Protein AF-A0A0F8UT40-F1 (afdb_monomer)

Nearest PDB structures (foldseek):
  8cq7-assembly1_U  TM=9.065E-01  e=8.405E-07  Candida albicans
  9g8o-assembly1_SS  TM=9.051E-01  e=6.692E-06  Homo sapiens
  7mqa-assembly1_L3  TM=8.938E-01  e=8.825E-06  Homo sapiens
  5lzx-assembly1_SS  TM=8.871E-01  e=9.456E-06  Oryctolagus cuniculus
  8a3w-assembly1_SR  TM=9.025E-01  e=4.972E-05  Leishmania major strain Friedlin

Secondary structure (DSSP, 8-state):
-----S-TTS--SEEEETTEEEETTS-HHHHGGGSTT--HHHHHHHHHHTT--TT-

Solvent-accessible surface area (backbone atoms only — not comparable to full-atom values): 3614 Å² total; per-residue (Å²): 137,84,80,86,80,84,54,91,82,76,67,57,63,67,43,80,54,96,96,30,78,30,52,51,86,45,47,61,48,63,27,48,40,65,38,90,94,35,46,63,70,54,30,49,52,49,34,61,73,67,74,47,73,80,89,100

pLDDT: mean 82.71, std 14.88, range [38.69, 93.62]

Organism: NCBI:txid138278

InterPro domains:
  IPR001892 Small ribosomal subunit protein uS13 [PF00416] (16-56)
  IPR010979 Small ribosomal subunit protein uS13-like, H2TH [SSF46946] (15-55)

Sequence (56 aa):
MSLVSGEKTNFQYILRLLNTNVDGKQKIMYALTQIKGVGRRYSNLVCKKADVDLNK

Radius of gyration: 12.08 Å; Cα contacts (8 Å, |Δi|>4): 53; chains: 1; bounding box: 32×17×28 Å

Foldseek 3Di:
DDDPPDPPPPQDQWDADPNFIFGSVDFQLVRVVSDPPDDSVNSVVVCVVVVHDRVD

Mean predicted aligned error: 6.97 Å

Structure (mmCIF, N/CA/C/O backbone):
data_AF-A0A0F8UT40-F1
#
_entry.id   AF-A0A0F8UT40-F1
#
loop_
_atom_site.group_PDB
_atom_site.id
_atom_site.type_symbol
_atom_site.label_atom_id
_atom_site.label_alt_id
_atom_site.label_comp_id
_atom_site.label_asym_id
_atom_site.label_entity_id
_atom_site.label_seq_id
_atom_site.pdbx_PDB_ins_code
_atom_site.Cartn_x
_atom_site.Cartn_y
_atom_site.Cartn_z
_atom_site.occupancy
_atom_site.B_iso_or_equiv
_atom_site.auth_seq_id
_atom_site.auth_comp_id
_atom_site.auth_asym_id
_atom_site.auth_atom_id
_atom_site.pdbx_PDB_model_num
ATOM 1 N N . MET A 1 1 ? -21.232 -2.129 6.940 1.00 38.69 1 MET A N 1
ATOM 2 C CA . MET A 1 1 ? -20.560 -2.368 8.236 1.00 3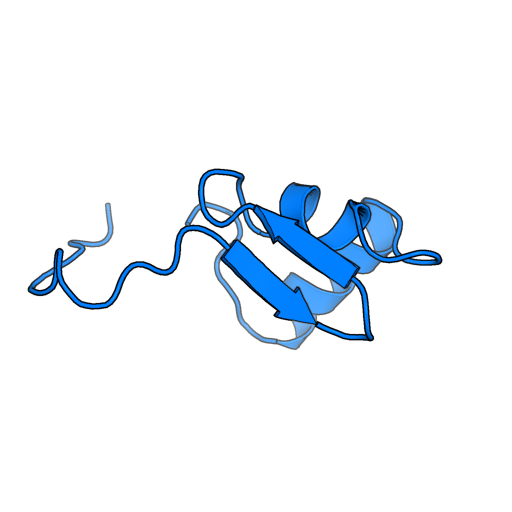8.69 1 MET A CA 1
ATOM 3 C C . MET A 1 1 ? -20.235 -3.849 8.326 1.00 38.69 1 MET A C 1
ATOM 5 O O . MET A 1 1 ? -21.127 -4.629 8.625 1.00 38.69 1 MET A O 1
ATOM 9 N N . SER A 1 2 ? -19.009 -4.256 7.993 1.00 42.84 2 SER A N 1
ATOM 10 C CA . SER A 1 2 ? -18.564 -5.635 8.217 1.00 42.84 2 SER A CA 1
ATOM 11 C C . SER A 1 2 ? -17.996 -5.750 9.628 1.00 42.84 2 SER A C 1
ATOM 13 O O . SER A 1 2 ? -17.041 -5.052 9.976 1.00 42.84 2 SER A O 1
ATOM 15 N N . LEU A 1 3 ? -18.601 -6.625 10.422 1.00 50.59 3 LEU A N 1
ATOM 16 C CA . LEU A 1 3 ? -18.118 -7.054 11.727 1.00 50.59 3 LEU A CA 1
ATOM 17 C C . LEU A 1 3 ? -16.712 -7.654 11.576 1.00 50.59 3 LEU A C 1
ATOM 19 O O . LEU A 1 3 ? -16.541 -8.694 10.945 1.00 50.59 3 LEU A O 1
ATOM 23 N N . VAL A 1 4 ? -15.704 -7.018 12.176 1.00 55.88 4 VAL A N 1
ATOM 24 C CA . VAL A 1 4 ? -14.471 -7.718 12.561 1.00 55.88 4 VAL A CA 1
ATOM 25 C C . VAL A 1 4 ? -14.845 -8.578 13.766 1.00 55.88 4 VAL A C 1
ATOM 27 O O . VAL A 1 4 ? -14.749 -8.149 14.913 1.00 55.88 4 VAL A O 1
ATOM 30 N N . SER A 1 5 ? -15.380 -9.768 13.500 1.00 53.22 5 SER A N 1
ATOM 31 C CA . SER A 1 5 ? -15.584 -10.785 14.523 1.00 53.22 5 SER A CA 1
ATOM 32 C C . SER A 1 5 ? -14.248 -11.482 14.792 1.00 53.22 5 SER A C 1
ATOM 34 O O . SER A 1 5 ? -13.753 -12.201 13.929 1.00 53.22 5 SER A O 1
ATOM 36 N N . GLY A 1 6 ? -13.679 -11.287 15.983 1.00 48.59 6 GLY A N 1
ATOM 37 C CA . GLY A 1 6 ? -12.954 -12.369 16.659 1.00 48.59 6 GLY A CA 1
ATOM 38 C C . GLY A 1 6 ? -11.546 -12.105 17.192 1.00 48.59 6 GLY A C 1
ATOM 39 O O . GLY A 1 6 ? -11.239 -12.611 18.261 1.00 48.59 6 GLY A O 1
ATOM 40 N N . GLU A 1 7 ? -10.664 -11.356 16.526 1.00 54.09 7 GLU A N 1
ATOM 41 C CA . GLU A 1 7 ? -9.227 -11.600 16.764 1.00 54.09 7 GLU A CA 1
ATOM 42 C C . GLU A 1 7 ? -8.385 -10.320 16.834 1.00 54.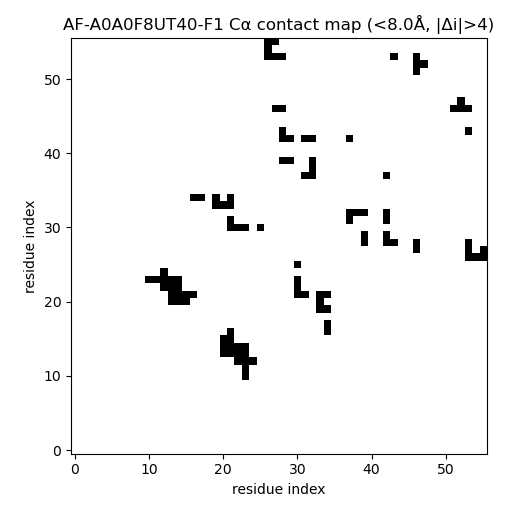09 7 GLU A C 1
ATOM 44 O O . GLU A 1 7 ? -7.688 -9.952 15.892 1.00 54.09 7 GLU A O 1
ATOM 49 N N . LYS A 1 8 ? -8.342 -9.667 18.005 1.00 54.53 8 LYS A N 1
ATOM 50 C CA . LYS A 1 8 ? -7.260 -8.701 18.312 1.00 54.53 8 LYS A CA 1
ATOM 51 C C . LYS A 1 8 ? -5.859 -9.343 18.225 1.00 54.53 8 LYS A C 1
ATOM 53 O O . LYS A 1 8 ? -4.863 -8.631 18.224 1.00 54.53 8 LYS A O 1
ATOM 58 N N . THR A 1 9 ? -5.791 -10.671 18.145 1.00 61.25 9 THR A N 1
ATOM 59 C CA . THR A 1 9 ? -4.589 -11.496 18.001 1.00 61.25 9 THR A CA 1
ATOM 60 C C . THR A 1 9 ? -4.052 -11.578 16.568 1.00 61.25 9 THR A C 1
ATOM 62 O O . THR A 1 9 ? -2.851 -11.760 16.412 1.00 61.25 9 THR A O 1
ATOM 65 N N . ASN A 1 10 ? -4.884 -11.407 15.531 1.00 73.62 10 ASN A N 1
ATOM 66 C CA . ASN A 1 10 ? -4.475 -11.597 14.126 1.00 73.62 10 ASN A CA 1
ATOM 67 C C . ASN A 1 10 ? -4.281 -10.294 13.337 1.00 73.62 10 ASN A C 1
ATOM 69 O O . ASN A 1 10 ? -4.114 -10.309 12.117 1.00 73.62 10 ASN A O 1
ATOM 73 N N . PHE A 1 11 ? -4.253 -9.150 14.022 1.00 80.31 11 PHE A N 1
ATOM 74 C CA . PHE A 1 11 ? -3.874 -7.888 13.400 1.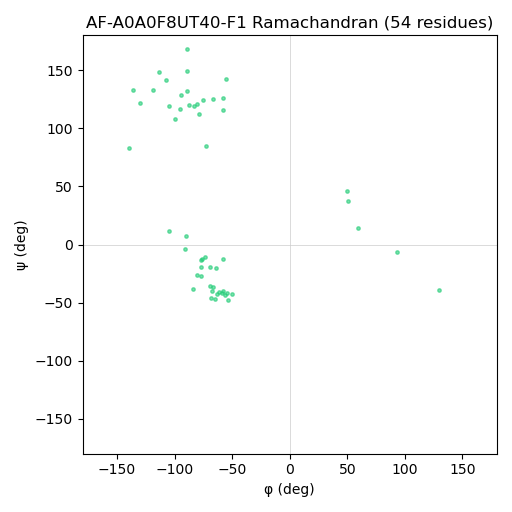00 80.31 11 PHE A CA 1
ATOM 75 C C . PHE A 1 11 ? -2.350 -7.734 13.368 1.00 80.31 11 PHE A C 1
ATOM 77 O O . PHE A 1 11 ? -1.695 -7.681 14.409 1.00 80.31 11 PHE A O 1
ATOM 84 N N . GLN A 1 12 ? -1.782 -7.620 12.168 1.00 84.56 12 GLN A N 1
ATOM 85 C CA . GLN A 1 12 ? -0.356 -7.361 11.986 1.00 84.56 12 GLN A CA 1
ATOM 86 C C . GLN A 1 12 ? -0.111 -5.863 11.809 1.00 84.56 12 GLN A C 1
ATOM 88 O O . GLN A 1 12 ? -0.548 -5.259 10.833 1.00 84.56 12 GLN A O 1
ATOM 93 N N . TYR A 1 13 ? 0.624 -5.266 12.750 1.00 87.94 13 TYR A N 1
ATOM 94 C CA . TYR A 1 13 ? 1.001 -3.850 12.688 1.00 87.94 13 TYR A CA 1
ATOM 95 C C . TYR A 1 13 ? 2.002 -3.555 11.571 1.00 87.94 13 TYR A C 1
ATOM 97 O O . TYR A 1 13 ? 1.951 -2.491 10.964 1.00 87.94 13 TYR A O 1
ATOM 105 N N . ILE A 1 14 ? 2.920 -4.485 11.316 1.00 89.69 14 ILE A N 1
ATOM 106 C CA . ILE A 1 14 ? 3.939 -4.362 10.278 1.00 89.69 14 ILE A CA 1
ATOM 107 C C . ILE A 1 14 ? 3.903 -5.641 9.458 1.00 89.69 14 ILE A C 1
ATOM 109 O O . ILE A 1 14 ? 4.113 -6.728 9.995 1.00 89.69 14 ILE A O 1
ATOM 113 N N . LEU A 1 15 ? 3.672 -5.497 8.158 1.00 89.75 15 LEU A N 1
ATOM 114 C CA . LEU A 1 15 ? 3.789 -6.579 7.189 1.00 89.75 15 LEU A CA 1
ATOM 115 C C . LEU A 1 15 ? 5.035 -6.361 6.338 1.00 89.75 15 LEU A C 1
ATOM 117 O O . LEU A 1 15 ? 5.350 -5.233 5.963 1.00 89.75 15 LEU A O 1
ATOM 121 N N . ARG A 1 16 ? 5.752 -7.438 6.009 1.00 91.25 16 ARG A N 1
ATOM 122 C CA . ARG A 1 16 ? 6.872 -7.375 5.067 1.00 91.25 16 ARG A CA 1
ATOM 123 C C . ARG A 1 16 ? 6.458 -7.967 3.732 1.00 91.25 16 ARG A C 1
ATOM 125 O O . ARG A 1 16 ? 6.141 -9.147 3.643 1.00 91.25 16 ARG A O 1
ATOM 132 N N . LEU A 1 17 ? 6.511 -7.140 2.695 1.00 87.81 17 LEU A N 1
ATOM 133 C CA . LEU A 1 17 ? 6.175 -7.500 1.321 1.00 87.81 17 LEU A CA 1
ATOM 134 C C . LEU A 1 17 ? 7.234 -6.920 0.389 1.00 87.81 17 LEU A C 1
ATOM 136 O O . LEU A 1 17 ? 7.599 -5.752 0.513 1.00 87.81 17 LEU A O 1
ATOM 140 N N . LEU A 1 18 ? 7.742 -7.737 -0.538 1.00 90.50 18 LEU A N 1
ATOM 141 C CA . LEU A 1 18 ? 8.720 -7.317 -1.554 1.00 90.50 18 LEU A CA 1
ATOM 142 C C . LEU A 1 18 ? 9.922 -6.545 -0.965 1.00 90.50 18 LEU A C 1
ATOM 144 O O . LEU A 1 18 ? 10.299 -5.489 -1.464 1.00 90.50 18 LEU A O 1
ATOM 148 N N . ASN A 1 19 ? 10.501 -7.052 0.131 1.0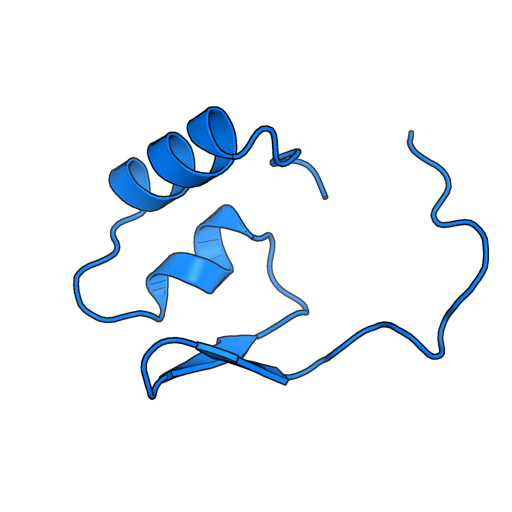0 91.31 19 ASN A N 1
ATOM 149 C CA . ASN A 1 19 ? 11.607 -6.423 0.875 1.00 91.31 19 ASN A CA 1
ATOM 150 C C . ASN A 1 19 ? 11.313 -5.020 1.447 1.00 91.31 19 ASN A C 1
ATOM 152 O O . ASN A 1 19 ? 12.229 -4.333 1.891 1.00 91.31 19 ASN A O 1
ATOM 156 N N . THR A 1 20 ? 10.047 -4.604 1.491 1.00 91.69 20 THR A N 1
ATOM 157 C CA . THR A 1 20 ? 9.600 -3.355 2.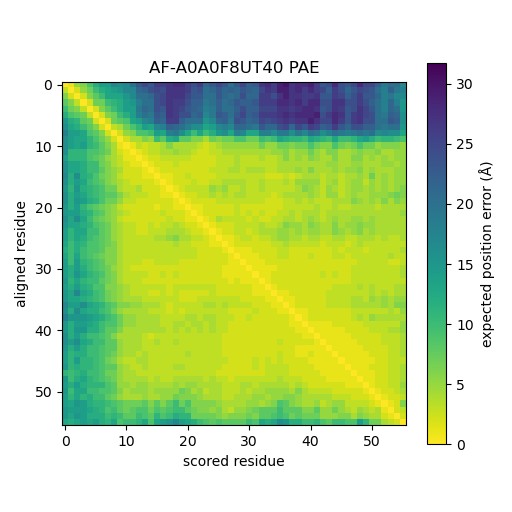123 1.00 91.69 20 THR A CA 1
ATOM 158 C C . THR A 1 20 ? 8.723 -3.646 3.336 1.00 91.69 20 THR A C 1
ATOM 160 O O . THR A 1 20 ? 8.033 -4.666 3.390 1.00 91.69 20 THR A O 1
ATOM 163 N N . ASN A 1 21 ? 8.785 -2.765 4.334 1.00 93.38 21 ASN A N 1
ATOM 164 C CA . ASN A 1 21 ? 7.891 -2.810 5.486 1.00 93.38 21 ASN A CA 1
ATOM 165 C C . ASN A 1 21 ? 6.654 -1.974 5.153 1.00 93.38 21 ASN A C 1
ATOM 167 O O . ASN A 1 21 ? 6.804 -0.850 4.687 1.00 93.38 21 ASN A O 1
ATOM 171 N N . VAL A 1 22 ? 5.471 -2.523 5.400 1.00 91.12 22 VAL A N 1
ATOM 172 C CA . VAL A 1 22 ? 4.169 -1.910 5.141 1.00 91.12 22 VAL A CA 1
ATOM 173 C C . VAL A 1 22 ? 3.425 -1.769 6.468 1.00 91.12 22 VAL A C 1
ATOM 175 O O . VAL A 1 22 ? 3.378 -2.715 7.257 1.00 91.12 22 VAL A O 1
ATOM 178 N N . ASP A 1 23 ? 2.851 -0.591 6.716 1.00 89.50 23 ASP A N 1
ATOM 179 C CA . ASP A 1 23 ? 2.074 -0.301 7.927 1.00 89.50 23 ASP A CA 1
ATOM 180 C C . ASP A 1 23 ? 0.637 -0.836 7.812 1.00 89.50 23 ASP A C 1
ATOM 182 O O . ASP A 1 23 ? -0.115 -0.437 6.920 1.00 89.50 23 ASP A O 1
ATOM 186 N N . GLY A 1 24 ? 0.249 -1.717 8.736 1.00 86.50 24 GLY A N 1
ATOM 187 C CA . GLY A 1 24 ? -1.086 -2.315 8.799 1.00 86.50 24 GLY A CA 1
ATOM 188 C C . GLY A 1 24 ? -2.166 -1.383 9.355 1.00 86.50 24 GLY A C 1
ATOM 189 O O . GLY A 1 24 ? -3.350 -1.687 9.239 1.00 86.50 24 GLY A O 1
ATOM 190 N N . LYS A 1 25 ? -1.796 -0.239 9.952 1.00 87.75 25 LYS A N 1
ATOM 191 C CA . LYS A 1 25 ? -2.765 0.761 10.445 1.00 87.75 25 LYS A CA 1
ATOM 192 C C . LYS A 1 25 ? -3.372 1.612 9.329 1.00 87.75 25 LYS A C 1
ATOM 194 O O . LYS A 1 25 ? -4.390 2.268 9.545 1.00 87.75 25 LYS A O 1
ATOM 199 N N . GLN A 1 26 ? -2.732 1.657 8.164 1.00 88.12 26 GLN A N 1
ATOM 200 C CA . GLN A 1 26 ? -3.209 2.416 7.014 1.00 88.12 26 GLN A CA 1
ATOM 201 C C . GLN A 1 26 ? -4.132 1.562 6.147 1.00 88.12 26 GLN A C 1
ATOM 203 O O . GLN A 1 26 ? -3.939 0.356 6.015 1.00 88.12 26 GLN A O 1
ATOM 208 N N . LYS A 1 27 ? -5.099 2.206 5.480 1.00 88.50 27 LYS A N 1
ATOM 209 C CA . LYS A 1 27 ? -5.915 1.522 4.467 1.00 88.50 27 LYS A CA 1
ATOM 210 C C . LYS A 1 27 ? -5.017 0.901 3.401 1.00 88.50 27 LYS A C 1
ATOM 212 O O . LYS A 1 27 ? -4.057 1.536 2.948 1.00 88.50 27 LYS A O 1
ATOM 217 N N . ILE A 1 28 ? -5.408 -0.281 2.932 1.00 88.56 28 ILE A N 1
ATOM 218 C CA . ILE A 1 28 ? -4.633 -1.136 2.018 1.00 88.56 28 ILE A CA 1
ATOM 219 C C . ILE A 1 28 ? -4.126 -0.356 0.798 1.00 88.56 28 ILE A C 1
ATOM 221 O O . ILE A 1 28 ? -2.958 -0.456 0.421 1.00 88.56 28 ILE A O 1
ATOM 225 N N . MET A 1 29 ? -4.978 0.501 0.224 1.00 88.75 29 MET A N 1
ATOM 226 C CA . MET A 1 29 ? -4.633 1.284 -0.963 1.00 88.75 29 MET A CA 1
ATOM 227 C C . MET A 1 29 ? -3.400 2.180 -0.751 1.00 88.75 29 MET A C 1
ATOM 229 O O . MET A 1 29 ? -2.577 2.308 -1.659 1.00 88.75 29 MET A O 1
ATOM 233 N N . TYR A 1 30 ? -3.275 2.803 0.423 1.00 90.56 30 TYR A N 1
ATOM 234 C CA . TYR A 1 30 ? -2.151 3.680 0.757 1.00 90.56 30 TYR A CA 1
ATOM 235 C C . TYR A 1 30 ? -0.955 2.887 1.270 1.00 90.56 30 TYR A C 1
ATOM 237 O O . TYR A 1 30 ? 0.174 3.183 0.884 1.00 90.56 30 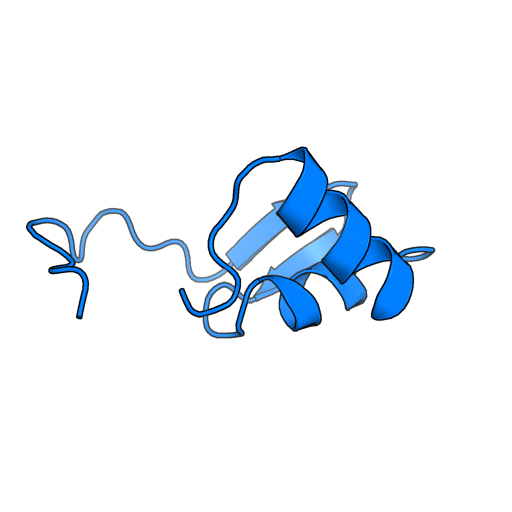TYR A O 1
ATOM 245 N N . ALA A 1 31 ? -1.206 1.844 2.060 1.00 90.88 31 ALA A N 1
ATOM 246 C CA . ALA A 1 31 ? -0.171 0.972 2.596 1.00 90.88 31 ALA A CA 1
ATOM 247 C C . ALA A 1 31 ? 0.695 0.369 1.469 1.00 90.88 31 ALA A C 1
ATOM 249 O O . ALA A 1 31 ? 1.923 0.435 1.514 1.00 90.88 31 ALA A O 1
ATOM 250 N N . LEU A 1 32 ? 0.068 -0.091 0.379 1.00 90.88 32 LEU A N 1
ATOM 251 C CA . LEU A 1 32 ? 0.768 -0.641 -0.789 1.00 90.88 32 LEU A CA 1
ATOM 252 C C . LEU A 1 32 ? 1.663 0.369 -1.526 1.00 90.88 32 LEU A C 1
ATOM 254 O O . LEU A 1 32 ? 2.578 -0.046 -2.230 1.00 90.88 32 LEU A O 1
ATOM 258 N N . THR A 1 33 ? 1.453 1.681 -1.366 1.00 91.88 33 THR A N 1
ATOM 259 C CA . THR A 1 33 ? 2.300 2.693 -2.032 1.00 91.88 33 THR A CA 1
ATOM 260 C C . THR A 1 33 ? 3.692 2.842 -1.420 1.00 91.88 33 THR A C 1
ATOM 262 O O . THR A 1 33 ? 4.557 3.471 -2.022 1.00 91.88 33 THR A O 1
ATOM 265 N N . GLN A 1 34 ? 3.933 2.238 -0.251 1.00 91.12 34 GLN A N 1
ATOM 266 C CA . GLN A 1 34 ? 5.268 2.165 0.351 1.00 91.12 34 GLN A CA 1
ATOM 267 C C . GLN A 1 34 ? 6.205 1.234 -0.442 1.00 91.12 34 GLN A C 1
ATOM 269 O O . GLN A 1 34 ? 7.428 1.347 -0.350 1.00 91.12 34 GLN A O 1
ATOM 274 N N . ILE A 1 35 ? 5.641 0.346 -1.268 1.00 92.31 35 ILE A N 1
ATOM 275 C CA . ILE A 1 35 ? 6.392 -0.521 -2.173 1.00 92.31 35 ILE A CA 1
ATOM 276 C C . ILE A 1 35 ? 6.890 0.314 -3.361 1.00 92.31 35 ILE A C 1
ATOM 278 O O . ILE A 1 35 ? 6.103 0.928 -4.088 1.00 92.31 35 ILE A O 1
ATOM 282 N N . LYS A 1 36 ? 8.207 0.313 -3.609 1.00 90.44 36 LYS A N 1
ATOM 283 C CA . LYS A 1 36 ? 8.795 1.011 -4.764 1.00 90.44 36 LYS A CA 1
ATOM 284 C C . LYS A 1 36 ? 8.189 0.487 -6.071 1.00 90.44 36 LYS A C 1
ATOM 286 O O . LYS A 1 36 ? 8.213 -0.710 -6.334 1.00 90.44 36 LYS A O 1
ATOM 291 N N . GLY A 1 37 ? 7.666 1.399 -6.892 1.00 91.06 37 GLY A N 1
ATOM 292 C CA . GLY A 1 37 ? 6.999 1.072 -8.159 1.00 91.06 37 GLY A CA 1
ATOM 293 C C . GLY A 1 37 ? 5.479 0.900 -8.060 1.00 91.06 37 GLY A C 1
ATOM 294 O O . GLY A 1 37 ? 4.818 0.817 -9.093 1.00 91.06 37 GLY A O 1
ATOM 295 N N . VAL A 1 38 ? 4.893 0.921 -6.857 1.00 92.62 38 VAL A N 1
ATOM 296 C CA . VAL A 1 38 ? 3.436 0.873 -6.667 1.00 92.62 38 VAL A CA 1
ATOM 297 C C . VAL A 1 38 ? 2.890 2.275 -6.402 1.00 92.62 38 VAL A C 1
ATOM 299 O O . VAL A 1 38 ? 3.056 2.855 -5.335 1.00 92.62 38 VAL A O 1
ATOM 302 N N . GLY A 1 39 ? 2.193 2.834 -7.391 1.00 93.62 39 GLY A N 1
ATOM 303 C CA . GLY A 1 39 ? 1.447 4.085 -7.235 1.00 93.62 39 GLY A CA 1
ATOM 304 C C . GLY A 1 39 ? 0.008 3.864 -6.760 1.00 93.62 39 GLY A C 1
ATOM 305 O O . GLY A 1 39 ? -0.530 2.761 -6.846 1.00 93.62 39 GLY A O 1
ATOM 306 N N . ARG A 1 40 ? -0.678 4.943 -6.357 1.00 91.50 40 ARG A N 1
ATOM 307 C CA . ARG A 1 40 ? -2.092 4.905 -5.914 1.00 91.50 40 ARG A CA 1
ATOM 308 C C . ARG A 1 40 ? -3.031 4.260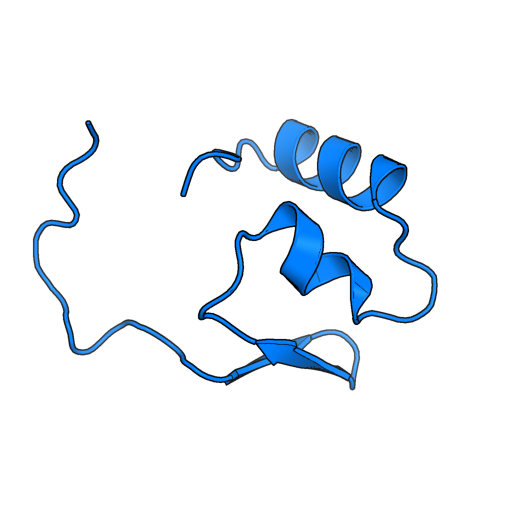 -6.942 1.00 91.50 40 ARG A C 1
ATOM 310 O O . ARG A 1 40 ? -3.895 3.466 -6.583 1.00 91.50 40 ARG A O 1
ATOM 317 N N . ARG A 1 41 ? -2.847 4.574 -8.231 1.00 92.81 41 ARG A N 1
ATOM 318 C CA . ARG A 1 41 ? -3.659 4.011 -9.325 1.00 92.81 41 ARG A CA 1
ATOM 319 C C . ARG A 1 41 ? -3.415 2.512 -9.504 1.00 92.81 41 ARG A C 1
ATOM 321 O O . ARG A 1 41 ? -4.366 1.769 -9.723 1.00 92.81 41 ARG A O 1
ATOM 328 N N . TYR A 1 42 ? -2.158 2.086 -9.392 1.00 93.38 42 TYR A N 1
ATOM 329 C CA . TYR A 1 42 ? -1.779 0.680 -9.513 1.00 93.38 42 TYR A CA 1
ATOM 330 C C . TYR A 1 42 ? -2.308 -0.132 -8.329 1.00 93.38 42 TYR A C 1
ATOM 332 O O . TYR A 1 42 ? -2.957 -1.151 -8.524 1.00 93.38 42 TYR A O 1
ATOM 340 N N . SER A 1 43 ? -2.138 0.390 -7.114 1.00 91.75 43 SER A N 1
ATOM 341 C CA . SER A 1 43 ? -2.683 -0.184 -5.882 1.00 91.75 43 SER A CA 1
ATOM 342 C C . SER A 1 43 ? -4.200 -0.410 -5.965 1.00 91.75 43 SER A C 1
ATOM 344 O O . SER A 1 43 ? -4.674 -1.515 -5.726 1.00 91.75 43 SER A O 1
ATOM 346 N N . ASN A 1 44 ? -4.967 0.586 -6.425 1.00 92.25 44 ASN A N 1
ATOM 347 C CA . ASN A 1 44 ? -6.419 0.452 -6.600 1.00 92.25 44 ASN A CA 1
ATOM 348 C C . ASN A 1 44 ? -6.795 -0.644 -7.620 1.00 92.25 44 ASN A C 1
ATOM 350 O O . ASN A 1 44 ? -7.715 -1.424 -7.388 1.00 92.25 44 ASN A O 1
ATOM 354 N N . LEU A 1 45 ? -6.066 -0.738 -8.737 1.00 92.50 45 LEU A N 1
ATOM 355 C CA . LEU A 1 45 ? -6.281 -1.796 -9.729 1.00 92.50 45 LEU A CA 1
ATOM 356 C C . LEU A 1 45 ? -6.005 -3.189 -9.142 1.00 92.50 45 LEU A C 1
ATOM 358 O O . LEU A 1 45 ? -6.778 -4.113 -9.378 1.00 92.50 45 LEU A O 1
ATOM 362 N N . VAL A 1 46 ? -4.931 -3.331 -8.361 1.00 91.94 46 VAL A N 1
ATOM 363 C CA . VAL A 1 46 ? -4.567 -4.592 -7.701 1.00 91.94 46 VAL A CA 1
ATOM 364 C C . VAL A 1 46 ? -5.618 -4.988 -6.667 1.00 91.94 46 VAL A C 1
ATOM 366 O O . VAL A 1 46 ? -6.078 -6.123 -6.712 1.00 91.94 46 VAL A O 1
ATOM 369 N N . CYS A 1 47 ? -6.066 -4.068 -5.805 1.00 91.25 47 CYS A N 1
ATOM 370 C CA . CYS A 1 47 ? -7.121 -4.355 -4.827 1.00 91.25 47 CYS A CA 1
ATOM 371 C C . CYS A 1 47 ? -8.420 -4.812 -5.503 1.00 91.25 47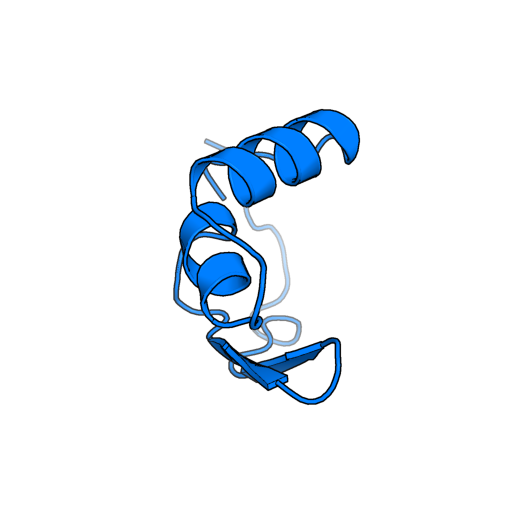 CYS A C 1
ATOM 373 O O . CYS A 1 47 ? -9.029 -5.778 -5.058 1.00 91.25 47 CYS A O 1
ATOM 375 N N . LYS A 1 48 ? -8.805 -4.173 -6.617 1.00 91.06 48 LYS A N 1
ATOM 376 C CA . LYS A 1 48 ? -9.981 -4.574 -7.405 1.00 91.06 48 LYS A CA 1
ATOM 377 C C . LYS A 1 48 ? -9.820 -5.931 -8.082 1.00 91.06 48 LYS A C 1
ATOM 379 O O . LYS A 1 48 ? -10.795 -6.650 -8.207 1.00 91.06 48 LYS A O 1
ATOM 384 N N . LYS A 1 49 ? -8.616 -6.266 -8.551 1.00 92.62 49 LYS A N 1
ATOM 385 C CA . LYS A 1 49 ? -8.339 -7.554 -9.205 1.00 92.62 49 LYS A CA 1
ATOM 386 C C . LYS A 1 49 ? -8.204 -8.705 -8.204 1.00 92.62 49 LYS A C 1
ATOM 388 O O . LYS A 1 49 ? -8.423 -9.850 -8.571 1.00 92.62 49 LYS A O 1
ATOM 393 N N . ALA A 1 50 ? -7.805 -8.401 -6.974 1.00 90.19 50 ALA A N 1
ATOM 394 C CA . ALA A 1 50 ? -7.672 -9.359 -5.885 1.00 90.19 50 ALA A CA 1
ATOM 395 C C . ALA A 1 50 ? -8.961 -9.505 -5.052 1.00 90.19 50 ALA A C 1
ATOM 397 O O . ALA A 1 50 ? -8.918 -10.143 -4.005 1.00 90.19 50 ALA A O 1
ATOM 398 N N . ASP A 1 51 ? -10.068 -8.884 -5.483 1.00 89.75 51 ASP A N 1
ATOM 399 C CA . ASP A 1 51 ? -11.355 -8.858 -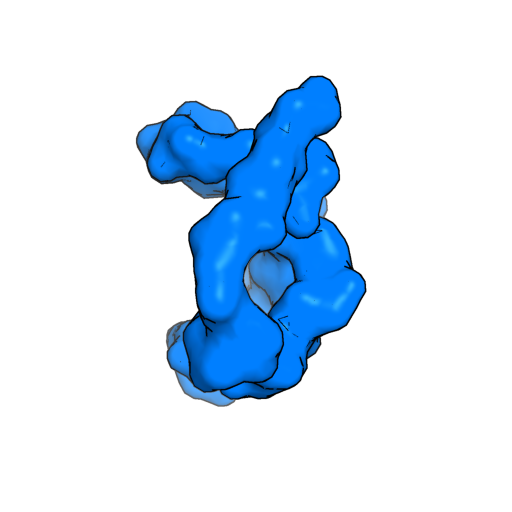4.776 1.00 89.75 51 ASP A CA 1
ATOM 400 C C . ASP A 1 51 ? -11.231 -8.435 -3.297 1.00 89.75 51 ASP A C 1
ATOM 402 O O . ASP A 1 51 ? -11.920 -8.936 -2.407 1.00 89.75 51 ASP A O 1
ATOM 406 N N . VAL A 1 52 ? -10.332 -7.481 -3.025 1.00 87.12 52 VAL A N 1
ATOM 407 C CA . VAL A 1 52 ? -10.092 -6.923 -1.689 1.00 87.12 52 VAL A CA 1
ATOM 408 C C . VAL A 1 52 ? -10.915 -5.649 -1.506 1.00 87.12 52 VAL A C 1
ATOM 410 O O . VAL A 1 52 ? -10.838 -4.719 -2.312 1.00 87.12 52 VAL A O 1
ATOM 413 N N . ASP A 1 53 ? -11.667 -5.574 -0.406 1.00 85.25 53 ASP A N 1
ATOM 414 C CA . ASP A 1 53 ? -12.436 -4.378 -0.057 1.00 85.25 53 ASP A CA 1
ATOM 415 C C . ASP A 1 53 ? -11.507 -3.196 0.273 1.00 85.25 53 ASP A C 1
ATOM 417 O O . ASP A 1 53 ? -10.644 -3.278 1.147 1.00 85.25 53 ASP A O 1
ATOM 421 N N . LEU A 1 54 ? -11.702 -2.072 -0.420 1.00 77.44 54 LEU A N 1
ATOM 422 C CA . LEU A 1 54 ? -10.921 -0.845 -0.240 1.00 77.44 54 LEU A CA 1
ATOM 423 C C . LEU A 1 54 ? -11.324 -0.039 1.003 1.00 77.44 54 LEU A C 1
ATOM 425 O O . LEU A 1 54 ? -10.617 0.901 1.381 1.00 77.44 54 LEU A O 1
ATOM 429 N N . ASN A 1 55 ? -12.466 -0.358 1.610 1.00 77.31 55 ASN A N 1
ATOM 430 C CA . ASN A 1 55 ? -12.950 0.317 2.812 1.00 77.31 55 ASN A CA 1
ATOM 431 C C . ASN A 1 55 ? -12.482 -0.337 4.115 1.00 77.31 55 ASN A C 1
ATOM 433 O O . ASN A 1 55 ? -12.769 0.209 5.183 1.00 77.31 55 ASN A O 1
ATOM 437 N N . LYS A 1 56 ? -11.770 -1.463 4.015 1.00 68.00 56 LYS A N 1
ATOM 438 C CA . LYS A 1 56 ? -11.181 -2.194 5.134 1.00 68.00 56 LYS A CA 1
ATOM 439 C C . LYS A 1 56 ? -9.782 -1.671 5.460 1.00 68.00 56 LYS A C 1
ATOM 441 O O . LYS A 1 56 ? -9.498 -1.578 6.670 1.00 68.00 56 LYS A O 1
#